Protein AF-A0A8C8AHW5-F1 (afdb_monomer_lite)

InterPro domains:
  IPR016035 Acyl transferase/acyl hydrolase/lysophospholipase [SSF52151] (9-146)

Foldseek 3Di:
DDDDDDDPPVPQDADEAEQDDDPPVSQLVVLVVLVVCVVVVNQLSHQEYADACLQLLDLQSSVVSVVSNVLLVVLQVDQDDPVVQLVVQLVVLVVDPPRDVLSNCCSHPVCSRNVDHSPDDPVSSQVSPVVSSHHRYDYFDADPVVVVVCVVPDDDDRPGDDDDHD

Radius of gyration: 18.79 Å; chains: 1; bounding box: 42×36×59 Å

Sequence (166 aa):
MCFLSSIPQNNVPNIVVLGSGGGLRALIALLGTLVELKKQNFLDAVPVIWCMSLLYGDGKWSENLMSLEKELCKNLSTVSWNIAKAEQTLVESSKDEHYSLTDFWASCFVYKILQQFDENELADHTDASETGINPYPIYAAVDKETLRKEGENSPGKMWVSSLTVC

Secondary structure (DSSP, 8-state):
--------GGGS---EEEPPP-HHHHHHHHHHHHHHHHHTT-GGG--EEE--GGGGGSTTHHHHHHHHHHHHHHHHHS----HHHHHHHHHHHTTSTT--HHHHHIIIIIHHHHSS-----HHHHHHHHHTSSSPEEE-----HHHHHHHTTS-S-----------

Organism: NCBI:txid257818

pLDDT: mean 76.72, std 17.44, range [28.83, 93.19]

Structure (mmCIF, N/CA/C/O backbone):
data_AF-A0A8C8AHW5-F1
#
_entry.id   AF-A0A8C8AHW5-F1
#
loop_
_atom_site.group_PDB
_atom_site.id
_atom_site.type_symbol
_atom_site.label_atom_id
_atom_site.label_alt_id
_atom_site.label_comp_id
_atom_site.label_asym_id
_atom_site.label_entity_id
_atom_site.label_seq_id
_atom_site.pdbx_PDB_ins_code
_atom_site.Cartn_x
_atom_site.Cartn_y
_atom_site.Cartn_z
_atom_site.occupancy
_atom_site.B_iso_or_equiv
_atom_site.auth_seq_id
_atom_site.auth_comp_id
_atom_site.auth_asym_id
_atom_site.auth_atom_id
_atom_site.pdbx_PDB_model_num
ATOM 1 N N . MET A 1 1 ? -16.263 -1.884 32.025 1.00 36.62 1 MET A N 1
ATOM 2 C CA . MET A 1 1 ? -16.449 -3.352 31.945 1.00 36.62 1 MET A CA 1
ATOM 3 C C . MET A 1 1 ? -17.928 -3.596 31.666 1.00 36.62 1 MET A C 1
ATOM 5 O O . MET A 1 1 ? -18.719 -2.906 32.297 1.00 36.62 1 MET A O 1
ATOM 9 N N . CYS A 1 2 ? -18.268 -4.519 30.754 1.00 32.53 2 CYS A N 1
ATOM 10 C CA . CYS A 1 2 ? -19.549 -4.681 30.015 1.00 32.53 2 CYS A CA 1
ATOM 11 C C . CYS A 1 2 ? -19.545 -3.844 28.718 1.00 32.53 2 CYS A C 1
ATOM 13 O O . CYS A 1 2 ? -19.335 -2.643 28.798 1.00 32.53 2 CYS A O 1
ATOM 15 N N . PHE A 1 3 ? -19.644 -4.390 27.501 1.00 29.34 3 PHE A N 1
ATOM 16 C CA . PHE A 1 3 ? -20.552 -5.430 27.007 1.00 29.34 3 PHE A CA 1
ATOM 17 C C . PHE A 1 3 ? -19.843 -6.458 26.106 1.00 29.34 3 PHE A C 1
ATOM 19 O O . PHE A 1 3 ? -19.620 -6.201 24.933 1.00 29.34 3 PHE A O 1
ATOM 26 N N . LEU A 1 4 ? -19.563 -7.653 26.618 1.00 36.00 4 LEU A N 1
ATOM 27 C CA . LEU A 1 4 ? -19.471 -8.862 25.791 1.00 36.00 4 LEU A CA 1
ATOM 28 C C . LEU A 1 4 ? -20.138 -9.988 26.579 1.00 36.00 4 LEU A C 1
ATOM 30 O O . LEU A 1 4 ? -19.494 -10.897 27.092 1.00 36.00 4 LEU A O 1
ATOM 34 N N . SER A 1 5 ? -21.453 -9.872 26.763 1.00 40.88 5 SER A N 1
ATOM 35 C CA . SER A 1 5 ? -22.260 -11.035 27.111 1.00 40.88 5 SER A CA 1
ATOM 36 C C . SER A 1 5 ? -22.363 -11.895 25.855 1.00 40.88 5 SER A C 1
ATOM 38 O O . SER A 1 5 ? -22.917 -11.444 24.856 1.00 40.88 5 SER A O 1
ATOM 40 N N . SER A 1 6 ? -21.770 -13.084 25.929 1.00 46.47 6 SER A N 1
ATOM 41 C CA . SER A 1 6 ? -21.773 -14.201 24.981 1.00 46.47 6 SER A CA 1
ATOM 42 C C . SER A 1 6 ? -22.663 -14.033 23.744 1.00 46.47 6 SER A C 1
ATOM 44 O O . SER A 1 6 ? -23.811 -14.476 23.735 1.00 46.47 6 SER A O 1
ATOM 46 N N . ILE A 1 7 ? -22.114 -13.452 22.674 1.00 49.94 7 ILE A N 1
ATOM 47 C CA . ILE A 1 7 ? -22.680 -13.649 21.338 1.00 49.94 7 ILE A CA 1
ATOM 48 C C . ILE A 1 7 ? -22.299 -15.078 20.918 1.00 49.94 7 ILE A C 1
ATOM 50 O O . ILE A 1 7 ? -21.113 -15.414 20.956 1.00 49.94 7 ILE A O 1
ATOM 54 N N . PRO A 1 8 ? -23.261 -15.955 20.567 1.00 49.62 8 PRO A N 1
ATOM 55 C CA . PRO A 1 8 ? -22.927 -17.239 19.964 1.00 49.62 8 PRO A CA 1
ATOM 56 C C . PRO A 1 8 ? -22.039 -16.962 18.748 1.00 49.62 8 PRO A C 1
ATOM 58 O O . PRO A 1 8 ? -22.393 -16.092 17.960 1.00 49.62 8 PRO A O 1
ATOM 61 N N . GLN A 1 9 ? -20.923 -17.679 18.556 1.00 55.53 9 GLN A N 1
ATOM 62 C CA . GLN A 1 9 ? -20.019 -17.463 17.404 1.00 55.53 9 GLN A CA 1
ATOM 63 C C . GLN A 1 9 ? -20.757 -17.413 16.048 1.00 55.53 9 GLN A C 1
ATOM 65 O O . GLN A 1 9 ? -20.279 -16.799 15.104 1.00 55.53 9 GLN A O 1
ATOM 70 N N . ASN A 1 10 ? -21.957 -17.996 15.980 1.00 55.72 10 ASN A N 1
ATOM 71 C CA . ASN A 1 10 ? -22.845 -18.009 14.825 1.00 55.72 10 ASN A CA 1
ATOM 72 C C . ASN A 1 10 ? -23.651 -16.708 14.568 1.00 55.72 10 ASN A C 1
ATOM 74 O O . ASN A 1 10 ? -24.393 -16.648 13.594 1.00 55.72 10 ASN A O 1
ATOM 78 N N . ASN A 1 11 ? -23.551 -15.692 15.434 1.00 59.88 11 ASN A N 1
ATOM 79 C CA . ASN A 1 11 ? -24.352 -14.457 15.385 1.00 59.88 11 ASN A CA 1
ATOM 80 C C . ASN A 1 11 ? -23.515 -13.170 15.263 1.00 59.88 11 ASN A C 1
ATOM 82 O O . ASN A 1 11 ? -24.069 -12.075 15.364 1.00 59.88 11 ASN A O 1
ATOM 86 N N . VAL A 1 12 ? -22.199 -13.272 15.057 1.00 67.00 12 VAL A N 1
ATOM 87 C CA . VAL A 1 12 ? -21.378 -12.095 14.743 1.00 67.00 12 VAL A CA 1
ATOM 88 C C . VAL A 1 12 ? -21.644 -11.713 13.281 1.00 67.00 12 VAL A C 1
ATOM 90 O O . VAL A 1 12 ? -21.454 -12.556 12.401 1.00 67.00 12 VAL A O 1
ATOM 93 N N . PRO A 1 13 ? -22.124 -10.490 12.989 1.00 72.19 13 PRO A N 1
ATOM 94 C CA . PRO A 1 13 ? -22.356 -10.074 11.614 1.00 72.19 13 PRO A CA 1
ATOM 95 C C . PRO A 1 13 ? -21.021 -10.021 10.870 1.00 72.19 13 PRO A C 1
ATOM 97 O O . PRO A 1 13 ? -20.078 -9.374 11.316 1.00 72.19 13 PRO A O 1
ATOM 100 N N . ASN A 1 14 ? -20.943 -10.703 9.729 1.00 77.38 14 ASN A N 1
ATOM 101 C CA . ASN A 1 14 ? -19.774 -10.635 8.864 1.00 77.38 14 ASN A CA 1
ATOM 102 C C . ASN A 1 14 ? -19.849 -9.343 8.038 1.00 77.38 14 ASN A C 1
ATOM 104 O O . ASN A 1 14 ? -20.622 -9.256 7.082 1.00 77.38 14 ASN A O 1
ATOM 108 N N . ILE A 1 15 ? -19.110 -8.319 8.465 1.00 84.94 15 ILE A N 1
ATOM 109 C CA . ILE A 1 15 ? -19.083 -7.005 7.821 1.00 84.94 15 ILE A CA 1
ATOM 110 C C . ILE A 1 15 ? -17.879 -6.946 6.882 1.00 84.94 15 ILE A C 1
ATOM 112 O O . ILE A 1 15 ? -16.743 -7.163 7.290 1.00 84.94 15 ILE A O 1
ATOM 116 N N . VAL A 1 16 ? -18.122 -6.614 5.618 1.00 86.75 16 VAL A N 1
ATOM 117 C CA . VAL A 1 16 ? -17.060 -6.450 4.620 1.00 86.75 16 VAL A CA 1
ATOM 118 C C . VAL A 1 16 ? -17.017 -4.996 4.185 1.00 86.75 16 VAL A C 1
ATOM 120 O O . VAL A 1 16 ? -18.043 -4.429 3.803 1.00 86.75 16 VAL A O 1
ATOM 123 N N . VAL A 1 17 ? -15.829 -4.395 4.221 1.00 88.12 17 VAL A N 1
ATOM 124 C CA . VAL A 1 17 ? -15.604 -3.051 3.679 1.00 88.12 17 VAL A CA 1
ATOM 125 C C . VAL A 1 17 ? -15.056 -3.175 2.263 1.00 88.12 17 VAL A C 1
ATOM 127 O O . VAL A 1 17 ? -14.019 -3.795 2.030 1.00 88.12 17 VAL A O 1
ATOM 130 N N . LEU A 1 18 ? -15.770 -2.58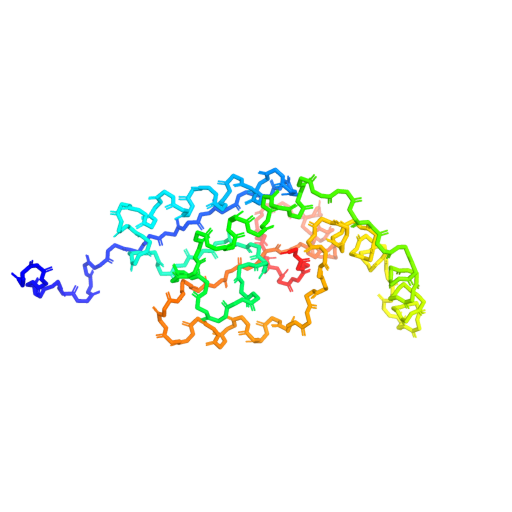1 1.307 1.00 88.38 18 LEU A N 1
ATOM 131 C CA . LEU A 1 18 ? -15.426 -2.621 -0.109 1.00 88.38 18 LEU A CA 1
ATOM 132 C C . LEU A 1 18 ? -14.869 -1.272 -0.569 1.00 88.38 18 LEU A C 1
ATOM 134 O O . LEU A 1 18 ? -15.613 -0.296 -0.681 1.00 88.38 18 LEU A O 1
ATOM 138 N N . GLY A 1 19 ? -13.573 -1.228 -0.877 1.00 83.38 19 GLY A N 1
ATOM 139 C CA . GLY A 1 19 ? -12.960 -0.118 -1.597 1.00 83.38 19 GLY A CA 1
ATOM 140 C C . GLY A 1 19 ? -13.208 -0.233 -3.101 1.00 83.38 19 GLY A C 1
ATOM 141 O O . GLY A 1 19 ? -12.944 -1.267 -3.710 1.00 83.38 19 GLY A O 1
ATOM 142 N N . SER A 1 20 ? -13.705 0.831 -3.730 1.00 83.94 20 SER A N 1
ATOM 143 C CA . SER A 1 20 ? -13.772 0.902 -5.194 1.00 83.94 20 SER A CA 1
ATOM 144 C C . SER A 1 20 ? -12.395 1.183 -5.798 1.00 83.94 20 SER A C 1
ATOM 146 O O . SER A 1 20 ? -11.618 1.935 -5.215 1.00 83.94 20 SER A O 1
ATOM 148 N N . GLY A 1 21 ? -12.137 0.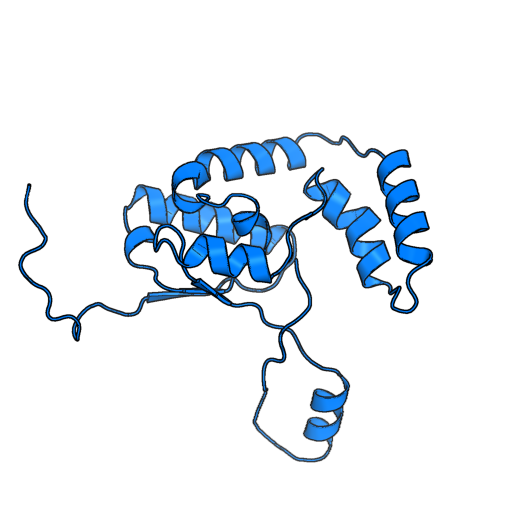717 -7.021 1.00 80.88 21 GLY A N 1
ATOM 149 C CA . GLY A 1 21 ? -11.000 1.199 -7.810 1.00 80.88 21 GLY A CA 1
ATOM 150 C C . GLY A 1 21 ? -11.134 2.688 -8.169 1.00 80.88 21 GLY A C 1
ATOM 151 O O . GLY A 1 21 ? -12.235 3.205 -8.361 1.00 80.88 21 GLY A O 1
ATOM 152 N N . GLY A 1 22 ? -10.011 3.401 -8.267 1.00 81.00 22 GLY A N 1
ATOM 153 C CA . GLY A 1 22 ? -10.021 4.827 -8.630 1.00 81.00 22 GLY A CA 1
ATOM 154 C C . GLY A 1 22 ? -8.722 5.583 -8.361 1.00 81.00 22 GLY A C 1
ATOM 155 O O . GLY A 1 22 ? -8.758 6.803 -8.178 1.00 81.00 22 GLY A O 1
ATOM 156 N N . GLY A 1 23 ? -7.593 4.868 -8.297 1.00 84.00 23 GLY A N 1
ATOM 157 C CA . GLY A 1 23 ? -6.278 5.426 -7.991 1.00 84.00 23 GLY A CA 1
ATOM 158 C C . GLY A 1 23 ? -6.246 6.176 -6.657 1.00 84.00 23 GLY A C 1
ATOM 159 O O . GLY A 1 23 ? -6.953 5.834 -5.708 1.00 84.00 23 GLY A O 1
ATOM 160 N N . LEU A 1 24 ? -5.460 7.254 -6.609 1.00 83.69 24 LEU A N 1
ATOM 161 C CA . LEU A 1 24 ? -5.245 8.054 -5.402 1.00 83.69 24 LEU A CA 1
ATOM 162 C C . LEU A 1 24 ? -6.544 8.603 -4.780 1.00 83.69 24 LEU A C 1
ATOM 164 O O . LEU A 1 24 ? -6.660 8.686 -3.561 1.00 83.69 24 LEU A O 1
ATOM 168 N N . ARG A 1 25 ? -7.550 8.953 -5.591 1.00 87.62 25 ARG A N 1
ATOM 169 C CA . ARG A 1 25 ? -8.828 9.468 -5.072 1.00 87.62 25 ARG A CA 1
ATOM 170 C C . ARG A 1 25 ? -9.561 8.416 -4.243 1.00 87.62 25 ARG A C 1
ATOM 172 O O . ARG A 1 25 ? -10.076 8.738 -3.176 1.00 87.62 25 ARG A O 1
ATOM 179 N N . ALA A 1 26 ? -9.615 7.184 -4.744 1.00 88.69 26 ALA A N 1
ATOM 180 C CA . ALA A 1 26 ? -10.229 6.080 -4.019 1.00 88.69 26 ALA A CA 1
ATOM 181 C C . ALA A 1 26 ? -9.432 5.733 -2.758 1.00 88.69 26 ALA A C 1
ATOM 183 O O . ALA A 1 26 ? -10.037 5.525 -1.712 1.00 88.69 26 ALA A O 1
ATOM 184 N N . LEU A 1 27 ? -8.097 5.764 -2.836 1.00 86.06 27 LEU A N 1
ATOM 185 C CA . LEU A 1 27 ? -7.218 5.547 -1.687 1.00 86.06 27 LEU A CA 1
ATOM 186 C C . LEU A 1 27 ? -7.502 6.539 -0.549 1.00 86.06 27 LEU A C 1
ATOM 188 O O . LEU A 1 27 ? -7.747 6.122 0.579 1.00 86.06 27 LEU A O 1
ATOM 192 N N . ILE A 1 28 ? -7.519 7.844 -0.842 1.00 87.50 28 ILE A N 1
ATOM 193 C CA . ILE A 1 28 ? -7.781 8.886 0.166 1.00 87.50 28 ILE A CA 1
ATOM 194 C C . ILE A 1 28 ? -9.194 8.739 0.746 1.00 87.50 28 ILE A C 1
ATOM 196 O O . ILE A 1 28 ? -9.376 8.843 1.957 1.00 87.50 28 ILE A O 1
ATOM 200 N N . ALA A 1 29 ? -10.196 8.476 -0.099 1.00 90.31 29 ALA A N 1
ATOM 201 C CA . ALA A 1 29 ? -11.576 8.298 0.350 1.00 90.31 29 ALA A CA 1
ATOM 202 C C . ALA A 1 29 ? -11.739 7.065 1.255 1.00 90.31 29 ALA A C 1
ATOM 204 O O . ALA A 1 29 ? -12.419 7.141 2.282 1.00 90.31 29 ALA A O 1
ATOM 205 N N . LEU A 1 30 ? -11.098 5.946 0.905 1.00 90.12 30 LEU A N 1
ATOM 206 C CA . LEU A 1 30 ? -11.099 4.731 1.714 1.00 90.12 30 LEU A CA 1
ATOM 207 C C . LEU A 1 30 ? -10.399 4.972 3.052 1.00 90.12 30 LEU A C 1
ATOM 209 O O . LEU A 1 30 ? -10.969 4.655 4.091 1.00 90.12 30 LEU A O 1
ATOM 213 N N . LEU A 1 31 ? -9.220 5.597 3.043 1.00 90.25 31 LEU A N 1
ATOM 214 C CA . LEU A 1 31 ? -8.477 5.906 4.263 1.00 90.25 31 LEU A CA 1
ATOM 215 C C . LEU A 1 31 ? -9.285 6.806 5.205 1.00 90.25 31 LEU A C 1
ATOM 217 O O . LEU A 1 31 ? -9.427 6.481 6.380 1.00 90.25 31 LEU A O 1
ATOM 221 N N . GLY A 1 32 ? -9.897 7.874 4.685 1.00 91.50 32 GLY A N 1
ATOM 222 C CA . GLY A 1 32 ? -10.781 8.740 5.473 1.00 91.50 32 GLY A CA 1
ATOM 223 C C . GLY A 1 32 ? -11.999 7.996 6.033 1.00 91.50 32 GLY A C 1
ATOM 224 O O . GLY A 1 32 ? -12.388 8.212 7.181 1.00 91.50 32 GLY A O 1
ATOM 225 N N . THR A 1 33 ? -12.562 7.060 5.262 1.00 92.19 33 THR A N 1
ATOM 226 C CA . THR A 1 33 ? -13.666 6.202 5.723 1.00 92.19 33 THR A CA 1
ATOM 227 C C . THR A 1 33 ? -13.220 5.290 6.865 1.00 92.19 33 THR A C 1
ATOM 229 O O . THR A 1 33 ? -13.911 5.197 7.876 1.00 92.19 33 THR A O 1
ATOM 232 N N . LEU A 1 34 ? -12.052 4.653 6.749 1.00 92.56 34 LEU A N 1
ATOM 233 C CA . LEU A 1 34 ? -11.504 3.794 7.801 1.00 92.56 34 LEU A CA 1
ATOM 234 C C . LEU A 1 34 ? -11.189 4.594 9.068 1.00 92.56 34 LEU A C 1
ATOM 236 O O . LEU A 1 34 ? -11.449 4.114 10.171 1.00 92.56 34 LEU A O 1
ATOM 240 N N . VAL A 1 35 ? -10.660 5.814 8.929 1.00 92.62 35 VAL A N 1
ATOM 241 C CA . VAL A 1 35 ? -10.387 6.710 10.064 1.00 92.62 35 VAL A CA 1
ATOM 242 C C . VAL A 1 35 ? -11.673 7.004 10.827 1.00 92.62 35 VAL A C 1
ATOM 244 O O . VAL A 1 35 ? -11.680 6.939 12.058 1.00 92.62 35 VAL A O 1
ATOM 247 N N . GLU A 1 36 ? -12.767 7.286 10.123 1.00 93.19 36 GLU A N 1
ATOM 248 C CA . GLU A 1 36 ? -14.059 7.516 10.768 1.00 93.19 36 GLU A CA 1
ATOM 249 C C . GLU A 1 36 ? -14.620 6.237 11.402 1.00 93.19 36 GLU A C 1
ATOM 251 O O . GLU A 1 36 ? -15.032 6.261 12.561 1.00 93.19 36 GLU A O 1
ATOM 256 N N . LEU A 1 37 ? -14.546 5.091 10.717 1.00 92.12 37 LEU A N 1
ATOM 257 C CA . LEU A 1 37 ? -14.955 3.798 11.282 1.00 92.12 37 LEU A CA 1
ATOM 258 C C . LEU A 1 37 ? -14.194 3.463 12.568 1.00 92.12 37 LEU A C 1
ATOM 260 O O . LEU A 1 37 ? -14.789 2.972 13.529 1.00 92.12 37 LEU A O 1
ATOM 264 N N . LYS A 1 38 ? -12.896 3.770 12.616 1.00 91.12 38 LYS A N 1
ATOM 265 C CA . LYS A 1 38 ? -12.077 3.601 13.815 1.00 91.12 38 LYS A CA 1
ATOM 266 C C . LYS A 1 38 ? -12.512 4.532 14.943 1.00 91.12 38 LYS A C 1
ATOM 268 O O . LYS A 1 38 ? -12.650 4.076 16.073 1.00 91.12 38 LYS A O 1
ATOM 273 N N . LYS A 1 39 ? -12.760 5.817 14.664 1.00 90.75 39 LYS A N 1
ATOM 274 C CA . LYS A 1 39 ? -13.237 6.783 15.678 1.00 90.75 39 LYS A CA 1
ATOM 275 C C . LYS A 1 39 ? -14.553 6.347 16.320 1.00 90.75 39 LYS A C 1
ATOM 277 O O . LYS A 1 39 ? -14.765 6.589 17.505 1.00 90.75 39 LYS A O 1
ATOM 282 N N . GLN A 1 40 ? -15.408 5.686 15.548 1.00 91.12 40 GLN A N 1
ATOM 283 C CA . GLN A 1 40 ? -16.687 5.150 16.008 1.00 91.12 40 GLN A CA 1
ATOM 284 C C . GLN A 1 40 ? -16.580 3.737 16.624 1.00 91.12 40 GLN A C 1
ATOM 286 O O . GLN A 1 40 ? -17.593 3.187 17.043 1.00 91.12 40 GLN A O 1
ATOM 291 N N . ASN A 1 41 ? -15.375 3.155 16.717 1.00 87.25 41 ASN A N 1
ATOM 292 C CA . ASN A 1 41 ? -15.111 1.783 17.187 1.00 87.25 41 ASN A CA 1
ATOM 293 C C . ASN A 1 41 ? -15.839 0.687 16.379 1.00 87.25 41 ASN A C 1
ATOM 295 O O . ASN A 1 41 ? -16.179 -0.366 16.912 1.00 87.25 41 ASN A O 1
ATOM 299 N N . PHE A 1 42 ? -16.090 0.927 15.088 1.00 88.69 42 PHE A N 1
ATOM 300 C CA . PHE A 1 42 ? -16.673 -0.069 14.181 1.00 88.69 42 PHE A CA 1
ATOM 301 C C . PHE A 1 42 ? -15.626 -0.875 13.415 1.00 88.69 42 PHE A C 1
ATOM 303 O O . PHE A 1 42 ? -15.959 -1.930 12.881 1.00 88.69 42 PHE A O 1
ATOM 310 N N . LEU A 1 43 ? -14.378 -0.400 13.349 1.00 87.44 43 LEU A N 1
ATOM 311 C CA . LEU A 1 43 ? -13.326 -1.073 12.585 1.00 87.44 43 LEU A CA 1
ATOM 312 C C . LEU A 1 43 ? -13.028 -2.484 13.125 1.00 87.44 43 LEU A C 1
ATOM 314 O O . LEU A 1 43 ? -12.824 -3.395 12.330 1.00 87.44 43 LEU A O 1
ATOM 318 N N . ASP A 1 44 ? -13.128 -2.688 14.441 1.00 86.00 44 ASP A N 1
ATOM 319 C CA . ASP A 1 44 ? -12.931 -3.994 15.093 1.00 86.00 44 ASP A CA 1
ATOM 320 C C . ASP A 1 44 ? -13.994 -5.038 14.693 1.00 86.00 44 ASP A C 1
ATOM 322 O O . ASP A 1 44 ? -13.808 -6.237 14.886 1.00 86.00 44 ASP A O 1
ATOM 326 N N . ALA A 1 45 ? -15.127 -4.595 14.135 1.00 87.00 45 ALA A N 1
ATOM 327 C CA . ALA A 1 45 ? -16.199 -5.467 13.658 1.00 87.00 45 ALA A CA 1
ATOM 328 C C . ALA A 1 45 ? -16.051 -5.853 12.174 1.00 87.00 45 ALA A C 1
ATOM 330 O O . ALA A 1 45 ? -16.907 -6.565 11.648 1.00 87.00 45 ALA A O 1
ATOM 331 N N . VAL A 1 46 ? -15.004 -5.379 11.490 1.00 86.44 46 VAL A N 1
ATOM 332 C CA . VAL A 1 46 ? -14.751 -5.632 10.065 1.00 86.44 46 VAL A CA 1
ATOM 333 C C . VAL A 1 46 ? -13.712 -6.749 9.917 1.00 86.44 46 VAL A C 1
ATOM 335 O O . VAL A 1 46 ? -12.517 -6.480 9.981 1.00 86.44 46 VAL A O 1
ATOM 338 N N . PRO A 1 47 ? -14.118 -8.008 9.685 1.00 82.75 47 PRO A N 1
ATOM 339 C CA . PRO A 1 47 ? -13.174 -9.104 9.468 1.00 82.75 47 PRO A CA 1
ATOM 340 C C . PRO A 1 47 ? -12.441 -9.047 8.123 1.00 82.75 47 PRO A C 1
ATOM 342 O O . PRO A 1 47 ? -11.366 -9.629 8.003 1.00 82.75 47 PRO A O 1
ATOM 345 N N . VAL A 1 48 ? -13.006 -8.400 7.096 1.00 84.56 48 VAL A N 1
ATOM 346 C CA . VAL A 1 48 ? -12.470 -8.441 5.724 1.00 84.56 48 VAL A CA 1
ATOM 347 C C . VAL A 1 48 ? -12.560 -7.076 5.053 1.00 84.56 48 VAL A C 1
ATOM 349 O O . VAL A 1 48 ? -13.583 -6.388 5.142 1.00 84.56 48 VAL A O 1
ATOM 352 N N . ILE A 1 49 ? -11.513 -6.719 4.310 1.00 83.81 49 ILE A N 1
ATOM 353 C CA . ILE A 1 49 ? -11.472 -5.500 3.507 1.00 83.81 49 ILE A CA 1
ATOM 354 C C . ILE A 1 49 ? -10.970 -5.776 2.085 1.00 83.81 49 ILE A C 1
ATOM 356 O O . ILE A 1 49 ? -9.972 -6.460 1.873 1.00 83.81 49 ILE A O 1
ATOM 360 N N . TRP A 1 50 ? -11.654 -5.213 1.089 1.00 80.25 50 TRP A N 1
ATOM 361 C CA . TRP A 1 50 ? -11.112 -5.086 -0.267 1.00 80.25 50 TRP A CA 1
ATOM 362 C C . TRP A 1 50 ? -10.317 -3.790 -0.326 1.00 80.25 50 TRP A C 1
ATOM 364 O O . TRP A 1 50 ? -10.908 -2.706 -0.399 1.00 80.25 50 TRP A O 1
ATOM 374 N N . CYS A 1 51 ? -8.996 -3.897 -0.205 1.00 68.25 51 CYS A N 1
ATOM 375 C CA . CYS A 1 51 ? -8.135 -2.751 0.063 1.00 68.25 51 CYS A CA 1
ATOM 376 C C . CYS A 1 51 ? -6.875 -2.716 -0.802 1.00 68.25 51 CYS A C 1
ATOM 378 O O . CYS A 1 51 ? -6.482 -3.697 -1.419 1.00 68.25 51 CYS A O 1
ATOM 380 N N . MET A 1 52 ? -6.259 -1.538 -0.795 1.00 70.50 52 MET A N 1
ATOM 381 C CA . MET A 1 52 ? -4.942 -1.204 -1.328 1.00 70.50 52 MET A CA 1
ATOM 382 C C . MET A 1 52 ? -3.849 -1.739 -0.391 1.00 70.50 52 MET A C 1
ATOM 384 O O . MET A 1 52 ? -4.029 -1.708 0.834 1.00 70.50 52 MET A O 1
ATOM 388 N N . SER A 1 53 ? -2.727 -2.204 -0.943 1.00 77.75 53 SER A N 1
ATOM 389 C CA . SER A 1 53 ? -1.593 -2.744 -0.181 1.00 77.75 53 SER A CA 1
ATOM 390 C C . SER A 1 53 ? -0.989 -1.740 0.776 1.00 77.75 53 SER A C 1
ATOM 392 O O . SER A 1 53 ? -0.533 -2.143 1.837 1.00 77.75 53 SER A O 1
ATOM 394 N N . LEU A 1 54 ? -1.090 -0.442 0.469 1.00 80.88 54 LEU A N 1
ATOM 395 C CA . LEU A 1 54 ? -0.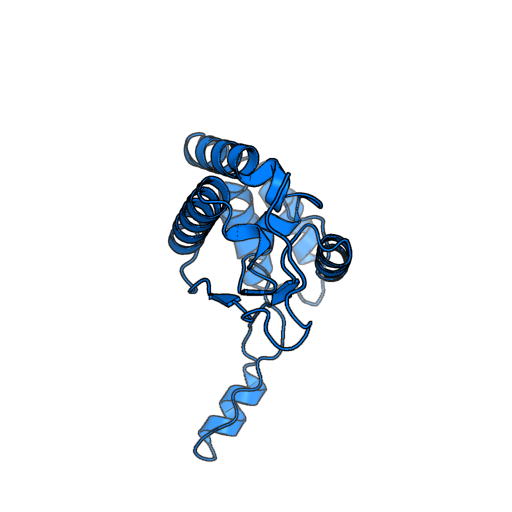525 0.637 1.279 1.00 80.88 54 LEU A CA 1
ATOM 396 C C . LEU A 1 54 ? -0.768 0.493 2.789 1.00 80.88 54 LEU A C 1
ATOM 398 O O . LEU A 1 54 ? 0.110 0.825 3.579 1.00 80.88 54 LEU A O 1
ATOM 402 N N . LEU A 1 55 ? -1.957 0.040 3.205 1.00 84.94 55 LEU A N 1
ATOM 403 C CA . LEU A 1 55 ? -2.250 -0.123 4.631 1.00 84.94 55 LEU A CA 1
ATOM 404 C C . LEU A 1 55 ? -1.351 -1.181 5.279 1.00 84.94 55 LEU A C 1
ATOM 406 O O . LEU A 1 55 ? -0.877 -0.984 6.389 1.00 84.94 55 LEU A O 1
ATOM 410 N N . TYR A 1 56 ? -1.084 -2.275 4.576 1.00 83.38 56 TYR A N 1
ATOM 411 C CA . TYR A 1 56 ? -0.349 -3.428 5.090 1.00 83.38 56 TYR A CA 1
ATOM 412 C C . TYR A 1 56 ? 1.173 -3.239 5.053 1.00 83.38 56 TYR A C 1
ATOM 414 O O . TYR A 1 56 ? 1.903 -4.129 5.476 1.00 83.38 56 TYR A O 1
ATOM 422 N N . GLY A 1 57 ? 1.645 -2.047 4.665 1.00 78.31 57 GLY A N 1
ATOM 423 C CA . GLY A 1 57 ? 3.001 -1.582 4.958 1.00 78.31 57 GLY A CA 1
ATOM 424 C C . GLY A 1 57 ? 3.311 -1.539 6.462 1.00 78.31 57 GLY A C 1
ATOM 425 O O . GLY A 1 57 ? 4.453 -1.739 6.870 1.00 78.31 57 GLY A O 1
ATOM 426 N N . ASP A 1 58 ? 2.291 -1.311 7.299 1.00 82.62 58 ASP A N 1
ATOM 427 C CA . ASP A 1 58 ? 2.381 -1.370 8.760 1.00 82.62 58 ASP A CA 1
ATOM 428 C C . ASP A 1 58 ? 1.608 -2.590 9.282 1.00 82.62 58 ASP A C 1
ATOM 430 O O . ASP A 1 58 ? 0.384 -2.683 9.155 1.00 82.62 58 ASP A O 1
ATOM 434 N N . GLY A 1 59 ? 2.317 -3.510 9.944 1.00 83.31 59 GLY A N 1
ATOM 435 C CA . GLY A 1 59 ? 1.732 -4.712 10.544 1.00 83.31 59 GLY A CA 1
ATOM 436 C C . GLY A 1 59 ? 0.664 -4.437 11.611 1.00 83.31 59 GLY A C 1
ATOM 437 O O . GLY A 1 59 ? -0.045 -5.355 12.017 1.00 83.31 59 GLY A O 1
ATOM 438 N N . LYS A 1 60 ? 0.506 -3.193 12.072 1.00 87.81 60 LYS A N 1
ATOM 439 C CA . LYS A 1 60 ? -0.549 -2.752 13.000 1.00 87.81 60 LYS A CA 1
ATOM 440 C C . LYS A 1 60 ? -1.256 -1.491 12.508 1.00 87.81 60 LYS A C 1
ATOM 442 O O . LYS A 1 60 ? -1.637 -0.624 13.300 1.00 87.81 60 LYS A O 1
ATOM 447 N N . TRP A 1 61 ? -1.449 -1.365 11.198 1.00 89.19 61 TRP A N 1
ATOM 448 C CA . TRP A 1 61 ? -2.049 -0.173 10.602 1.00 89.19 61 TRP A CA 1
ATOM 449 C C . TRP A 1 61 ? -3.416 0.185 11.191 1.00 89.19 61 TRP A C 1
ATOM 451 O O . TRP A 1 61 ? -3.727 1.372 11.320 1.00 89.19 61 TRP A O 1
ATOM 461 N N . SER A 1 62 ? -4.233 -0.797 11.594 1.00 89.00 62 SER A N 1
ATOM 462 C CA . SER A 1 62 ? -5.544 -0.527 12.192 1.00 89.00 62 SER A CA 1
ATOM 463 C C . SER A 1 62 ? -5.404 0.270 13.495 1.00 89.00 62 SER A C 1
ATOM 465 O O . SER A 1 62 ? -6.191 1.186 13.739 1.00 89.00 62 SER A O 1
ATOM 467 N N . GLU A 1 63 ? -4.335 0.054 14.271 1.00 90.12 63 GLU A N 1
ATOM 468 C CA . GLU A 1 63 ? -3.962 0.804 15.480 1.00 90.12 63 GLU A CA 1
ATOM 469 C C . GLU A 1 63 ? -3.293 2.152 15.158 1.00 90.12 63 GLU A C 1
ATOM 471 O O . GLU A 1 63 ? -3.522 3.139 15.867 1.00 90.12 63 GLU A O 1
ATOM 476 N N . ASN A 1 64 ? -2.582 2.250 14.035 1.00 89.69 64 ASN A N 1
ATOM 477 C CA . ASN A 1 64 ? -1.819 3.440 13.631 1.00 89.69 64 ASN A CA 1
ATOM 478 C C . ASN A 1 64 ? -2.493 4.303 12.550 1.00 89.69 64 ASN A C 1
ATOM 480 O O . ASN A 1 64 ? -1.902 5.255 12.044 1.00 89.69 64 ASN A O 1
ATOM 484 N N . LEU A 1 65 ? -3.761 4.038 12.241 1.00 90.81 65 LEU A N 1
ATOM 485 C CA . LEU A 1 65 ? -4.480 4.612 11.101 1.00 90.81 65 LEU A CA 1
ATOM 486 C C . LEU A 1 65 ? -4.434 6.150 10.976 1.00 90.81 65 LEU A C 1
ATOM 488 O O . LEU A 1 65 ? -4.289 6.675 9.877 1.00 90.81 65 LEU A O 1
ATOM 492 N N . MET A 1 66 ? -4.511 6.888 12.091 1.00 90.06 66 MET A N 1
ATOM 493 C CA . MET A 1 66 ? -4.403 8.359 12.067 1.00 90.06 66 MET A CA 1
ATOM 494 C C . MET A 1 66 ? -2.985 8.844 11.731 1.00 90.06 66 MET A C 1
ATOM 496 O O . MET A 1 66 ? -2.816 9.916 11.151 1.00 90.06 66 MET A O 1
ATOM 500 N N . SER A 1 67 ? -1.959 8.073 12.098 1.00 90.75 67 SER A N 1
ATOM 501 C CA . SER A 1 67 ? -0.578 8.357 11.702 1.00 90.75 67 SER A CA 1
ATOM 502 C C . SER A 1 67 ? -0.411 8.160 10.200 1.00 90.75 67 SER A C 1
ATOM 504 O O . SER A 1 67 ? 0.136 9.035 9.532 1.00 90.75 67 SER A O 1
ATOM 506 N N . LEU A 1 68 ? -0.964 7.066 9.668 1.00 88.12 68 LEU A N 1
ATOM 507 C CA . LEU A 1 68 ? -0.918 6.753 8.242 1.00 88.12 68 LEU A CA 1
ATOM 508 C C . LEU A 1 68 ? -1.649 7.806 7.394 1.00 88.12 68 LEU A C 1
ATOM 510 O O . LEU A 1 68 ? -1.117 8.272 6.389 1.00 88.12 68 LEU A O 1
ATOM 514 N N . GLU A 1 69 ? -2.828 8.260 7.833 1.00 89.75 69 GLU A N 1
ATOM 515 C CA . GLU A 1 69 ? -3.547 9.382 7.208 1.00 89.75 69 GLU A CA 1
ATOM 516 C C . GLU A 1 69 ? -2.695 10.654 7.176 1.00 89.75 69 GLU A C 1
ATOM 518 O O . GLU A 1 69 ? -2.573 11.306 6.134 1.00 89.75 69 GLU A O 1
ATOM 523 N N . LYS A 1 70 ? -2.074 11.001 8.305 1.00 90.19 70 LYS A N 1
ATOM 524 C CA . LYS A 1 70 ? -1.233 12.194 8.419 1.00 90.19 70 LYS A CA 1
ATOM 525 C C . LYS A 1 70 ? 0.008 12.110 7.534 1.00 90.19 70 LYS A C 1
ATOM 527 O O . LYS A 1 70 ? 0.381 13.117 6.927 1.00 90.19 70 LYS A O 1
ATOM 532 N N . GLU A 1 71 ? 0.644 10.945 7.459 1.00 87.94 71 GLU A N 1
ATOM 533 C CA . GLU A 1 71 ? 1.786 10.703 6.580 1.00 87.94 71 GLU A CA 1
ATOM 534 C C . GLU A 1 71 ? 1.388 10.833 5.111 1.00 87.94 71 GLU A C 1
ATOM 536 O O . GLU A 1 71 ? 2.017 11.601 4.383 1.00 87.94 71 GLU A O 1
ATOM 541 N N . LEU A 1 72 ? 0.294 10.193 4.692 1.00 86.50 72 LEU A N 1
ATOM 542 C CA . LEU A 1 72 ? -0.194 10.305 3.320 1.00 86.50 72 LEU A CA 1
ATOM 543 C C . LEU A 1 72 ? -0.530 11.762 2.972 1.00 86.50 72 LEU A C 1
ATOM 545 O O . LEU A 1 72 ? -0.102 12.266 1.936 1.00 86.50 72 LEU A O 1
ATOM 549 N N . CYS A 1 73 ? -1.218 12.488 3.858 1.00 88.25 73 CYS A N 1
ATOM 550 C CA . CYS A 1 73 ? -1.515 13.910 3.657 1.00 88.25 73 CYS A CA 1
ATOM 551 C C . CYS A 1 73 ? -0.242 14.755 3.528 1.00 88.25 73 CYS A C 1
ATOM 553 O O . CYS A 1 73 ? -0.175 15.659 2.689 1.00 88.25 73 CYS A O 1
ATOM 555 N N . LYS A 1 74 ? 0.785 14.464 4.334 1.00 88.19 74 LYS A N 1
ATOM 556 C CA . LYS A 1 74 ? 2.089 15.130 4.256 1.00 88.19 74 LYS A CA 1
ATOM 557 C C . LYS A 1 74 ? 2.784 14.830 2.928 1.00 88.19 74 LYS A C 1
ATOM 559 O O . LYS A 1 74 ? 3.278 15.767 2.298 1.00 88.19 74 LYS A O 1
ATOM 564 N N . ASN A 1 75 ? 2.795 13.573 2.491 1.00 85.00 75 ASN A N 1
ATOM 565 C CA . ASN A 1 75 ? 3.432 13.146 1.244 1.00 85.00 75 ASN A CA 1
ATOM 566 C C . ASN A 1 75 ? 2.746 13.771 0.026 1.00 85.00 75 ASN A C 1
ATOM 568 O O . ASN A 1 75 ? 3.425 14.207 -0.897 1.00 85.00 75 ASN A O 1
ATOM 572 N N . LEU A 1 76 ? 1.419 13.920 0.066 1.00 84.69 76 LEU A N 1
ATOM 573 C CA . LEU A 1 76 ? 0.646 14.609 -0.971 1.00 84.69 76 LEU A CA 1
ATOM 574 C C . LEU A 1 76 ? 0.834 16.130 -0.967 1.00 84.69 76 LEU A C 1
ATOM 576 O O . LEU A 1 76 ? 0.793 16.758 -2.023 1.00 84.69 76 LEU A O 1
ATOM 580 N N . SER A 1 77 ? 1.037 16.727 0.208 1.00 84.94 77 SER A N 1
ATOM 581 C CA . SER A 1 77 ? 1.269 18.172 0.346 1.00 84.94 77 SER A CA 1
ATOM 582 C C . SER A 1 77 ? 2.700 18.574 -0.018 1.00 84.94 77 SER A C 1
ATOM 584 O O . SER A 1 77 ? 2.959 19.730 -0.350 1.00 84.94 77 SER A O 1
ATOM 586 N N . THR A 1 78 ? 3.641 17.631 0.056 1.00 79.44 78 THR A N 1
ATOM 587 C CA . THR A 1 78 ? 5.061 17.869 -0.202 1.00 79.44 78 THR A CA 1
ATOM 588 C C . THR A 1 78 ? 5.408 17.397 -1.606 1.00 79.44 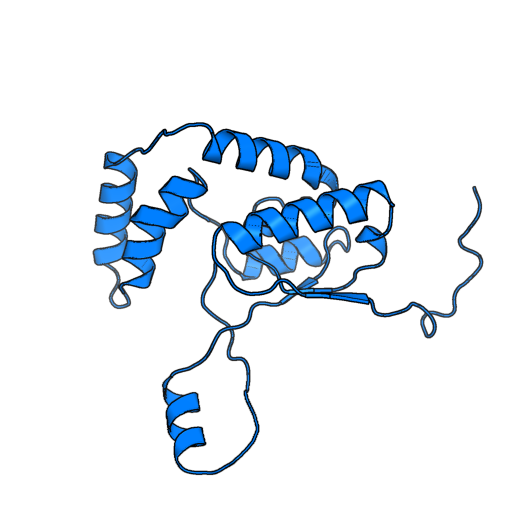78 THR A C 1
ATOM 590 O O . THR A 1 78 ? 5.429 16.203 -1.882 1.00 79.44 78 THR A O 1
ATOM 593 N N . VAL A 1 79 ? 5.737 18.322 -2.509 1.00 64.81 79 VAL A N 1
ATOM 594 C CA . VAL A 1 79 ? 6.203 17.978 -3.863 1.00 64.81 79 VAL A CA 1
ATOM 595 C C . VAL A 1 79 ? 7.693 17.620 -3.815 1.00 64.81 79 VAL A C 1
ATOM 597 O O . VAL A 1 79 ? 8.542 18.354 -4.313 1.00 64.81 79 VAL A O 1
ATOM 600 N N . SER A 1 80 ? 8.031 16.504 -3.173 1.00 72.56 80 SER A N 1
ATOM 601 C CA . SER A 1 80 ? 9.375 15.921 -3.205 1.00 72.56 80 SER A CA 1
ATOM 602 C C . SER A 1 80 ? 9.372 14.713 -4.129 1.00 72.56 80 SER A C 1
ATOM 604 O O . SER A 1 80 ? 8.829 13.664 -3.802 1.00 72.56 80 SER A O 1
ATOM 606 N N . TRP A 1 81 ? 9.985 14.860 -5.304 1.00 78.69 81 TRP A N 1
ATOM 607 C CA . TRP A 1 81 ? 10.197 13.752 -6.229 1.00 78.69 81 TRP A CA 1
ATOM 608 C C . TRP A 1 81 ? 11.693 13.518 -6.405 1.00 78.69 81 TRP A C 1
ATOM 610 O O . TRP A 1 81 ? 12.395 14.327 -7.012 1.00 78.69 81 TRP A O 1
ATOM 620 N N . ASN A 1 82 ? 12.185 12.408 -5.858 1.00 85.19 82 ASN A N 1
ATOM 621 C CA . ASN A 1 82 ? 13.558 11.980 -6.079 1.00 85.19 82 ASN A CA 1
ATOM 622 C C . ASN A 1 82 ? 13.652 11.238 -7.418 1.00 85.19 82 ASN A C 1
ATOM 624 O O . ASN A 1 82 ? 13.492 10.019 -7.483 1.00 85.19 82 ASN A O 1
ATOM 628 N N . ILE A 1 83 ? 13.886 12.000 -8.486 1.00 85.50 83 ILE A N 1
ATOM 629 C CA . ILE A 1 83 ? 13.990 11.471 -9.851 1.00 85.50 83 ILE A CA 1
ATOM 630 C C . ILE A 1 83 ? 15.133 10.456 -9.950 1.00 85.50 83 ILE A C 1
ATOM 632 O O . ILE A 1 83 ? 14.940 9.404 -10.541 1.00 85.50 83 ILE A O 1
ATOM 636 N N . ALA A 1 84 ? 16.271 10.706 -9.296 1.00 89.00 84 ALA A N 1
ATOM 637 C CA . ALA A 1 84 ? 17.409 9.787 -9.325 1.00 89.00 84 ALA A CA 1
ATOM 638 C C . ALA A 1 84 ? 17.063 8.408 -8.733 1.00 89.00 84 ALA A C 1
ATOM 640 O O . ALA A 1 84 ? 17.437 7.383 -9.298 1.00 89.00 84 ALA A O 1
ATOM 641 N N . LYS A 1 85 ? 16.298 8.362 -7.629 1.00 87.00 85 LYS A N 1
ATOM 642 C CA . LYS A 1 85 ? 15.828 7.090 -7.049 1.00 87.00 85 LYS A CA 1
ATOM 643 C C . LYS A 1 85 ? 14.813 6.392 -7.962 1.00 87.00 85 LYS A C 1
ATOM 645 O O . LYS A 1 85 ? 14.864 5.171 -8.110 1.00 87.00 85 LYS A O 1
ATOM 650 N N . ALA A 1 86 ? 13.915 7.155 -8.588 1.00 87.25 86 ALA A N 1
ATOM 651 C CA . ALA A 1 86 ? 12.955 6.618 -9.550 1.00 87.25 86 ALA A CA 1
ATOM 652 C C . ALA A 1 86 ? 13.659 6.024 -10.783 1.00 87.25 86 ALA A C 1
ATOM 654 O O . ALA A 1 86 ? 13.346 4.909 -11.185 1.00 87.25 86 ALA A O 1
ATOM 655 N N . GLU A 1 87 ? 14.650 6.725 -11.338 1.00 89.69 87 GLU A N 1
ATOM 656 C CA . GLU A 1 87 ? 15.473 6.249 -12.456 1.00 89.69 87 GLU A CA 1
ATOM 657 C C . GLU A 1 87 ? 16.257 4.992 -12.086 1.00 89.69 87 GLU A C 1
ATOM 659 O O . GLU A 1 87 ? 16.249 4.026 -12.843 1.00 89.69 87 GLU A O 1
ATOM 664 N N . GLN A 1 88 ? 16.888 4.963 -10.909 1.00 90.38 88 GLN A N 1
ATOM 665 C CA . GLN A 1 88 ? 17.615 3.782 -10.445 1.00 90.38 88 GLN A CA 1
ATOM 666 C C . GLN A 1 88 ? 16.697 2.557 -10.336 1.00 90.38 88 GLN A C 1
ATOM 668 O O . GLN A 1 88 ? 17.061 1.478 -10.795 1.00 90.38 88 GLN A O 1
ATOM 673 N N . THR A 1 89 ? 15.502 2.732 -9.768 1.00 87.00 89 THR A N 1
ATOM 674 C CA . THR A 1 89 ? 14.519 1.646 -9.616 1.00 87.00 89 THR A CA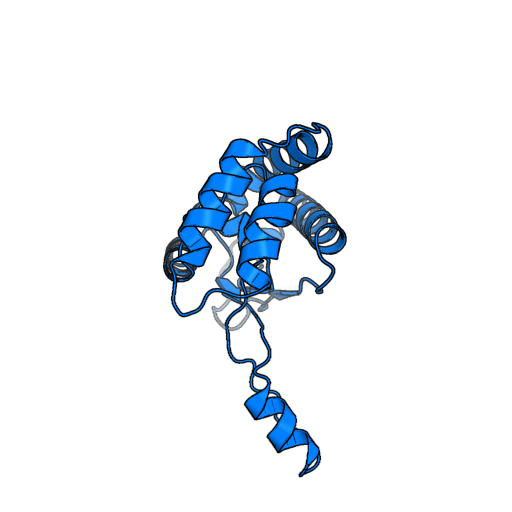 1
ATOM 675 C C . THR A 1 89 ? 14.007 1.170 -10.971 1.00 87.00 89 THR A C 1
ATOM 677 O O . THR A 1 89 ? 13.861 -0.030 -11.198 1.00 87.00 89 THR A O 1
ATOM 68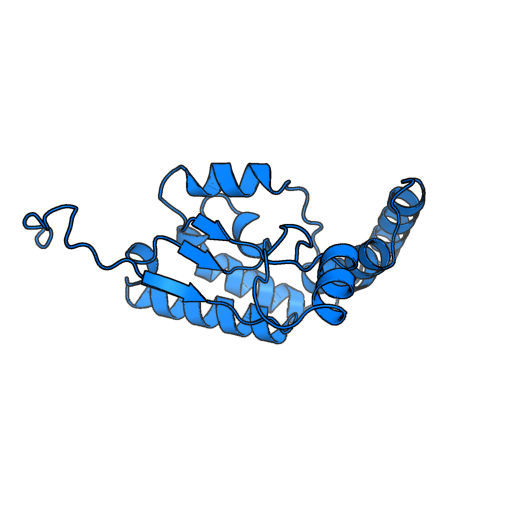0 N N . LEU A 1 90 ? 13.805 2.100 -11.906 1.00 90.56 90 LEU A N 1
ATOM 681 C CA . LEU A 1 90 ? 13.391 1.783 -13.265 1.00 90.56 90 LEU A CA 1
ATOM 682 C C . LEU A 1 90 ? 14.463 0.988 -14.018 1.00 90.56 90 LEU A C 1
ATOM 684 O O . LEU A 1 90 ? 14.150 0.005 -14.685 1.00 90.56 90 LEU A O 1
ATOM 688 N N . VAL A 1 91 ? 15.730 1.391 -13.890 1.00 92.38 91 VAL A N 1
ATOM 689 C CA . VAL A 1 91 ? 16.866 0.671 -14.478 1.00 92.38 91 VAL A CA 1
ATOM 690 C C . VAL A 1 91 ? 16.981 -0.726 -13.880 1.00 92.38 91 VAL A C 1
ATOM 692 O O . VAL A 1 91 ? 17.212 -1.673 -14.628 1.00 92.38 91 VAL A O 1
ATOM 695 N N . GLU A 1 92 ? 16.796 -0.881 -12.569 1.00 90.44 92 GLU A N 1
ATOM 696 C CA . GLU A 1 92 ? 16.827 -2.201 -11.936 1.00 90.44 92 GLU A CA 1
ATOM 697 C C . GLU A 1 92 ? 15.684 -3.089 -12.435 1.00 90.44 92 GLU A C 1
ATOM 699 O O . GLU A 1 92 ? 15.936 -4.193 -12.910 1.00 90.44 92 GLU A O 1
ATOM 704 N N . SER A 1 93 ? 14.457 -2.563 -12.449 1.00 87.50 93 SER A N 1
ATOM 705 C CA . SER A 1 93 ? 13.270 -3.287 -12.923 1.00 87.50 93 SER A CA 1
ATOM 706 C C . SER A 1 93 ? 13.389 -3.681 -14.398 1.00 87.50 93 SER A C 1
ATOM 708 O O . SER A 1 93 ? 12.920 -4.740 -14.794 1.00 87.50 93 SER A O 1
ATOM 710 N N . SER A 1 94 ? 14.062 -2.872 -15.226 1.00 90.31 94 SER A N 1
ATOM 711 C CA . SER A 1 94 ? 14.259 -3.164 -16.656 1.00 90.31 94 SER A CA 1
ATOM 712 C C . SER A 1 94 ? 15.145 -4.379 -16.947 1.00 90.31 94 SER A C 1
ATOM 714 O O . SER A 1 94 ? 15.196 -4.836 -18.089 1.00 90.31 94 SER A O 1
ATOM 716 N N . LYS A 1 95 ? 15.867 -4.890 -15.941 1.00 92.62 95 LYS A N 1
ATOM 717 C CA . LYS A 1 95 ? 16.666 -6.116 -16.063 1.00 92.62 95 LYS A CA 1
ATOM 718 C C . LYS A 1 95 ? 15.823 -7.381 -15.899 1.00 92.62 95 LYS A C 1
ATOM 720 O O . LYS A 1 95 ? 16.309 -8.454 -16.250 1.00 92.62 95 LYS A O 1
ATOM 725 N N . ASP A 1 96 ? 14.615 -7.261 -15.353 1.00 90.12 96 ASP A N 1
ATOM 726 C CA . ASP A 1 96 ? 13.682 -8.373 -15.201 1.00 90.12 96 ASP A CA 1
ATOM 727 C C . ASP A 1 96 ? 13.087 -8.762 -16.566 1.00 90.12 96 ASP A C 1
ATOM 729 O O . ASP A 1 96 ? 12.732 -7.907 -17.381 1.00 90.12 96 ASP A O 1
ATOM 733 N N . GLU A 1 97 ? 12.963 -10.065 -16.823 1.00 88.88 97 GLU A N 1
ATOM 734 C CA . GLU A 1 97 ? 12.350 -10.602 -18.044 1.00 88.88 97 GLU A CA 1
ATOM 735 C C . GLU A 1 97 ? 10.852 -10.255 -18.143 1.00 88.88 97 GLU A C 1
ATOM 737 O O . GLU A 1 97 ? 10.292 -10.180 -19.239 1.00 88.88 97 GLU A O 1
ATOM 742 N N . HIS A 1 98 ? 10.204 -10.000 -17.006 1.00 86.88 98 HIS A N 1
ATOM 743 C CA . HIS A 1 98 ? 8.790 -9.652 -16.888 1.00 86.88 98 HIS A CA 1
ATOM 744 C C . HIS A 1 98 ? 8.527 -8.148 -16.782 1.00 86.88 98 HIS A C 1
ATOM 746 O O . HIS A 1 98 ? 7.392 -7.751 -16.511 1.00 86.88 98 HIS A O 1
ATOM 752 N N . TYR A 1 99 ? 9.534 -7.311 -17.050 1.00 87.75 99 TYR A N 1
ATOM 753 C CA . TYR A 1 99 ? 9.368 -5.863 -17.056 1.00 87.75 99 TYR A CA 1
ATOM 754 C C . TYR A 1 99 ? 8.203 -5.417 -17.950 1.00 87.75 99 TYR A C 1
ATOM 756 O O . TYR A 1 99 ? 8.066 -5.802 -19.117 1.00 87.75 99 TYR A O 1
ATOM 764 N N . SER A 1 100 ? 7.370 -4.538 -17.407 1.00 89.62 100 SER A N 1
ATOM 765 C CA . SER A 1 100 ? 6.132 -4.089 -18.019 1.00 89.62 100 SER A CA 1
ATOM 766 C C . SER A 1 100 ? 5.891 -2.592 -17.805 1.00 89.62 100 SER A C 1
ATOM 768 O O . SER A 1 100 ? 6.593 -1.892 -17.074 1.00 89.62 100 SER A O 1
ATOM 770 N N . LEU A 1 101 ? 4.836 -2.069 -18.437 1.00 89.56 101 LEU A N 1
ATOM 771 C CA . LEU A 1 101 ? 4.394 -0.693 -18.191 1.00 89.56 101 LEU A CA 1
ATOM 772 C C . LEU A 1 101 ? 3.956 -0.476 -16.730 1.00 89.56 101 LEU A C 1
ATOM 774 O O . LEU A 1 101 ? 3.985 0.659 -16.252 1.00 89.56 101 LEU A O 1
ATOM 778 N N . THR A 1 102 ? 3.572 -1.540 -16.021 1.00 86.44 102 THR A N 1
ATOM 779 C CA . THR A 1 102 ? 3.218 -1.485 -14.599 1.00 86.44 102 THR A CA 1
ATOM 780 C C . THR A 1 102 ? 4.432 -1.120 -13.747 1.00 86.44 102 THR A C 1
ATOM 782 O O . THR A 1 102 ? 4.306 -0.280 -12.860 1.00 86.44 102 THR A O 1
ATOM 785 N N . ASP A 1 103 ? 5.619 -1.636 -14.073 1.00 87.69 103 ASP A N 1
ATOM 786 C CA . ASP A 1 103 ? 6.875 -1.329 -13.372 1.00 87.69 103 ASP A CA 1
ATOM 787 C C . ASP A 1 103 ? 7.298 0.130 -13.580 1.00 87.69 103 ASP A C 1
ATOM 789 O O . ASP A 1 103 ? 7.679 0.836 -12.638 1.00 87.69 103 ASP A O 1
ATOM 793 N N . PHE A 1 104 ? 7.141 0.631 -14.811 1.00 89.69 104 PHE A N 1
ATOM 794 C CA . PHE A 1 104 ? 7.312 2.053 -15.114 1.00 89.69 104 PHE A CA 1
ATOM 795 C C . PHE A 1 104 ? 6.322 2.919 -14.326 1.00 89.69 104 PHE A C 1
ATOM 797 O O . PHE A 1 104 ? 6.703 3.922 -13.715 1.00 89.69 104 PHE A O 1
ATOM 804 N N . TRP A 1 105 ? 5.043 2.533 -14.312 1.00 88.88 105 TRP A N 1
ATOM 805 C CA . TRP A 1 105 ? 4.002 3.253 -13.583 1.00 88.88 105 TRP A CA 1
ATOM 806 C C . TRP A 1 105 ? 4.282 3.294 -12.075 1.00 88.88 105 TRP A C 1
ATOM 808 O O . TRP A 1 105 ? 4.185 4.363 -11.463 1.00 88.88 105 TRP A O 1
ATOM 818 N N . ALA A 1 106 ? 4.682 2.165 -11.488 1.00 86.06 106 ALA A N 1
ATOM 819 C CA . ALA A 1 106 ? 5.058 2.065 -10.084 1.00 86.06 106 ALA A CA 1
ATOM 820 C C . ALA A 1 106 ? 6.243 2.991 -9.756 1.00 86.06 106 ALA A C 1
ATOM 822 O O . ALA A 1 106 ? 6.164 3.818 -8.843 1.00 86.06 106 ALA A O 1
ATOM 823 N N . SER A 1 107 ? 7.296 2.945 -10.575 1.00 86.44 107 SER A N 1
ATOM 824 C CA . SER A 1 107 ? 8.512 3.749 -10.393 1.00 86.44 107 SER A CA 1
ATOM 825 C C . SER A 1 107 ? 8.283 5.256 -10.537 1.00 86.44 107 SER A C 1
ATOM 827 O O . SER A 1 107 ? 8.894 6.052 -9.822 1.00 86.44 107 SER A O 1
ATOM 829 N N . CYS A 1 108 ? 7.402 5.685 -11.445 1.00 85.62 108 CYS A N 1
ATOM 830 C CA . CYS A 1 108 ? 7.181 7.107 -11.717 1.00 85.62 108 CYS A CA 1
ATOM 831 C C . CYS A 1 108 ? 6.042 7.731 -10.902 1.00 85.62 108 CYS A C 1
ATOM 833 O O . CYS A 1 108 ? 6.167 8.874 -10.458 1.00 85.62 108 CYS A O 1
ATOM 835 N N . PHE A 1 109 ? 4.924 7.023 -10.729 1.00 85.50 109 PHE A N 1
ATOM 836 C CA . PHE A 1 109 ? 3.702 7.586 -10.150 1.00 85.50 109 PHE A CA 1
ATOM 837 C C . PHE A 1 109 ? 3.451 7.093 -8.733 1.00 85.50 109 PHE A C 1
ATOM 839 O O . PHE A 1 109 ? 3.232 7.925 -7.852 1.00 85.50 109 PHE A O 1
ATOM 846 N N . VAL A 1 110 ? 3.520 5.782 -8.490 1.00 84.00 110 VAL A N 1
ATOM 847 C CA . VAL A 1 110 ? 3.292 5.223 -7.145 1.00 84.00 110 VAL A CA 1
ATOM 848 C C . VAL A 1 110 ? 4.366 5.733 -6.187 1.00 84.00 110 VAL A C 1
ATOM 850 O O . VAL A 1 110 ? 4.028 6.338 -5.171 1.00 84.00 110 VAL A O 1
ATOM 853 N N . TYR A 1 111 ? 5.642 5.649 -6.575 1.00 84.31 111 TYR A N 1
ATOM 854 C CA . TYR A 1 111 ? 6.745 6.203 -5.787 1.00 84.31 111 TYR A CA 1
ATOM 855 C C . TYR A 1 111 ? 6.604 7.707 -5.538 1.00 84.31 111 TYR A C 1
ATOM 857 O O . TYR A 1 111 ? 6.869 8.185 -4.442 1.00 84.31 111 TYR A O 1
ATOM 865 N N . LYS A 1 112 ? 6.155 8.482 -6.529 1.00 83.94 112 LYS A N 1
ATOM 866 C CA . LYS A 1 112 ? 5.956 9.926 -6.350 1.00 83.94 112 LYS A CA 1
ATOM 867 C C . LYS A 1 112 ? 4.864 10.238 -5.323 1.00 83.94 112 LYS A C 1
ATOM 869 O O . LYS A 1 112 ? 4.984 11.214 -4.590 1.00 83.94 112 LYS A O 1
ATOM 874 N N . ILE A 1 113 ? 3.796 9.444 -5.301 1.00 80.56 113 ILE A N 1
ATOM 875 C CA . ILE A 1 113 ? 2.641 9.639 -4.417 1.00 80.56 113 ILE A CA 1
ATOM 876 C C . ILE A 1 113 ? 2.961 9.172 -2.995 1.00 80.56 113 ILE A C 1
ATOM 878 O O . ILE A 1 113 ? 2.688 9.892 -2.036 1.00 80.56 113 ILE A O 1
ATOM 882 N N . LEU A 1 114 ? 3.535 7.978 -2.861 1.00 78.94 114 LEU A N 1
ATOM 883 C CA . LEU A 1 114 ? 3.800 7.350 -1.567 1.00 78.94 114 LEU A CA 1
ATOM 884 C C . LEU A 1 114 ? 5.139 7.781 -0.966 1.00 78.94 114 LEU A C 1
ATOM 886 O O . LEU A 1 114 ? 5.329 7.663 0.238 1.00 78.94 114 LEU A O 1
ATOM 890 N N . GLN A 1 115 ? 6.060 8.289 -1.790 1.00 77.50 115 GLN A N 1
ATOM 891 C CA . GLN A 1 115 ? 7.461 8.592 -1.457 1.00 77.50 115 GLN A CA 1
ATOM 892 C C . GLN A 1 115 ? 8.264 7.396 -0.923 1.00 77.50 115 GLN A C 1
ATOM 894 O O . GLN A 1 115 ? 9.429 7.537 -0.541 1.00 77.50 115 GLN A O 1
ATOM 899 N N . GLN A 1 116 ? 7.663 6.212 -0.963 1.00 74.06 116 GLN A N 1
ATOM 900 C CA . GLN A 1 116 ? 8.209 4.939 -0.539 1.00 74.06 116 GLN A CA 1
ATOM 901 C C . GLN A 1 116 ? 7.894 3.900 -1.618 1.00 74.06 116 GLN A C 1
ATOM 903 O O . GLN A 1 116 ? 6.914 4.041 -2.354 1.00 74.06 116 GLN A O 1
ATOM 908 N N . PHE A 1 117 ? 8.770 2.908 -1.746 1.00 70.00 117 PHE A N 1
ATOM 909 C CA . PHE A 1 117 ? 8.466 1.705 -2.507 1.00 70.00 117 PHE A CA 1
ATOM 910 C C . PHE A 1 117 ? 7.851 0.700 -1.544 1.00 70.00 117 PHE A C 1
ATOM 912 O O . PHE A 1 117 ? 8.259 0.655 -0.385 1.00 70.00 117 PHE A O 1
ATOM 919 N N . ASP A 1 118 ? 6.860 -0.046 -2.018 1.00 67.06 118 ASP A N 1
ATOM 920 C CA . ASP A 1 118 ? 6.354 -1.191 -1.275 1.00 67.06 118 ASP A CA 1
ATOM 921 C C . ASP A 1 118 ? 7.432 -2.277 -1.352 1.00 67.06 118 ASP A C 1
ATOM 923 O O . ASP A 1 118 ? 7.703 -2.808 -2.429 1.00 67.06 118 ASP A O 1
ATOM 927 N N . GLU A 1 119 ? 8.145 -2.488 -0.248 1.00 66.00 119 GLU A N 1
ATOM 928 C CA . GLU A 1 119 ? 9.170 -3.534 -0.137 1.00 66.00 119 GLU A CA 1
ATOM 929 C C . GLU A 1 119 ? 8.566 -4.859 0.351 1.00 66.00 119 GLU A C 1
ATOM 931 O O . GLU A 1 119 ? 9.276 -5.860 0.413 1.00 66.00 119 GLU A O 1
ATOM 936 N N . ASN A 1 120 ? 7.268 -4.866 0.674 1.00 70.81 120 ASN A N 1
ATOM 937 C CA . ASN A 1 120 ? 6.572 -6.027 1.200 1.00 70.81 120 ASN A CA 1
ATOM 938 C C . ASN A 1 120 ? 5.982 -6.876 0.073 1.00 70.81 120 ASN A C 1
ATOM 940 O O . ASN A 1 120 ? 5.464 -6.380 -0.933 1.00 70.81 120 ASN A O 1
ATOM 944 N N . GLU A 1 121 ? 6.011 -8.187 0.270 1.00 77.81 121 GLU A N 1
ATOM 945 C CA . GLU A 1 121 ? 5.308 -9.133 -0.577 1.00 77.81 121 GLU A CA 1
ATOM 946 C C . GLU A 1 121 ? 3.854 -9.303 -0.113 1.00 77.81 121 GLU A C 1
ATOM 948 O O . GLU A 1 121 ? 3.489 -9.088 1.042 1.00 77.81 121 GLU A O 1
ATOM 953 N N . LEU A 1 122 ? 2.992 -9.793 -1.009 1.00 79.19 122 LEU A N 1
ATOM 954 C CA . LEU A 1 122 ? 1.607 -10.143 -0.660 1.00 79.19 122 LEU A CA 1
ATOM 955 C C . LEU A 1 122 ? 1.513 -11.184 0.471 1.00 79.19 122 LEU A C 1
ATOM 957 O O . LEU A 1 122 ? 0.490 -11.257 1.158 1.00 79.19 122 LEU A O 1
ATOM 961 N N . ALA A 1 123 ? 2.562 -11.989 0.654 1.00 79.00 123 ALA A N 1
ATOM 962 C CA . ALA A 1 123 ? 2.676 -12.914 1.772 1.00 79.00 123 ALA A CA 1
ATOM 963 C C . ALA A 1 123 ? 2.717 -12.164 3.115 1.00 79.00 123 ALA A C 1
ATOM 965 O O . ALA A 1 123 ? 1.955 -12.506 4.018 1.00 79.00 123 ALA A O 1
ATOM 966 N N . ASP A 1 124 ? 3.478 -11.071 3.202 1.00 81.12 124 ASP A N 1
ATOM 967 C CA . ASP A 1 124 ? 3.631 -10.276 4.427 1.00 81.12 124 ASP A CA 1
ATOM 968 C C . ASP A 1 124 ? 2.302 -9.645 4.875 1.00 81.12 124 ASP A C 1
ATOM 970 O O . ASP A 1 124 ? 2.029 -9.480 6.067 1.00 81.12 124 ASP A O 1
ATOM 974 N N . HIS A 1 125 ? 1.413 -9.334 3.926 1.00 83.12 125 HIS A N 1
ATOM 975 C CA . HIS A 1 125 ? 0.078 -8.813 4.239 1.00 83.12 125 HIS A CA 1
ATOM 976 C C . HIS A 1 125 ? -0.815 -9.862 4.902 1.00 83.12 125 HIS A C 1
ATOM 978 O O . HIS A 1 125 ? -1.676 -9.519 5.719 1.00 83.12 125 HIS A O 1
ATOM 984 N N . THR A 1 126 ? -0.619 -11.135 4.547 1.00 77.94 126 THR A N 1
ATOM 985 C CA . THR A 1 126 ? -1.333 -12.246 5.178 1.00 77.94 126 THR A CA 1
ATOM 986 C C . THR A 1 126 ? -0.900 -12.342 6.634 1.00 77.94 126 THR A C 1
ATOM 988 O O . THR A 1 126 ? -1.759 -12.256 7.513 1.00 77.94 126 THR A O 1
ATOM 991 N N . ASP A 1 127 ? 0.406 -12.351 6.896 1.00 80.81 127 ASP A N 1
ATOM 992 C CA . ASP A 1 127 ? 0.985 -12.411 8.244 1.00 80.81 127 ASP A CA 1
ATOM 993 C C . ASP A 1 127 ? 0.505 -11.252 9.136 1.00 80.81 127 ASP A C 1
ATOM 995 O O . ASP A 1 127 ? 0.113 -11.447 10.292 1.00 80.81 127 ASP A O 1
ATOM 999 N N . ALA A 1 128 ? 0.434 -10.035 8.585 1.00 80.38 128 ALA A N 1
ATOM 1000 C CA . ALA A 1 128 ? -0.092 -8.859 9.282 1.00 80.38 128 ALA A CA 1
ATOM 1001 C C . ALA A 1 128 ? -1.579 -8.988 9.679 1.00 80.38 128 ALA A C 1
ATOM 1003 O O . ALA A 1 128 ? -2.038 -8.296 10.594 1.00 80.38 128 ALA A O 1
ATOM 1004 N N . SER A 1 129 ? -2.342 -9.862 9.019 1.00 81.00 129 SER A N 1
ATOM 1005 C CA . SER A 1 129 ? -3.757 -10.122 9.317 1.00 81.00 129 SER A CA 1
ATOM 1006 C C . SER A 1 129 ? -3.989 -11.328 10.238 1.00 81.00 129 SER A C 1
ATOM 1008 O O . SER A 1 129 ? -4.997 -11.366 10.944 1.00 81.00 129 SER A O 1
ATOM 1010 N N . GLU A 1 130 ? -3.047 -12.275 10.325 1.00 79.69 130 GLU A N 1
ATOM 1011 C CA . GLU A 1 130 ? -3.189 -13.490 11.151 1.00 79.69 130 GLU A CA 1
ATOM 1012 C C . GLU A 1 130 ? -3.291 -13.196 12.653 1.00 79.69 130 GLU A C 1
ATOM 1014 O O . GLU A 1 130 ? -3.911 -13.945 13.409 1.00 79.69 130 GLU A O 1
ATOM 1019 N N . THR A 1 131 ? -2.724 -12.072 13.093 1.00 77.56 131 THR A N 1
ATOM 1020 C CA . THR A 1 131 ? -2.798 -11.619 14.491 1.00 77.56 131 THR A CA 1
ATOM 1021 C C . THR A 1 131 ? -4.204 -11.178 14.916 1.00 77.56 131 THR A C 1
ATOM 1023 O O . THR A 1 131 ? -4.445 -10.985 16.109 1.00 77.56 131 THR A O 1
ATOM 1026 N N . GLY A 1 132 ? -5.130 -10.999 13.965 1.00 79.50 132 GLY A N 1
ATOM 1027 C CA . GLY A 1 132 ? -6.494 -10.519 14.203 1.00 79.50 132 GLY A CA 1
ATOM 1028 C C . GLY A 1 132 ? -6.595 -9.024 14.522 1.00 79.50 132 GLY A C 1
ATOM 1029 O O . GLY A 1 132 ? -7.689 -8.542 14.802 1.00 79.50 132 GLY A O 1
ATOM 1030 N N . ILE A 1 133 ? -5.476 -8.290 14.485 1.00 84.31 133 ILE A N 1
ATOM 1031 C CA . ILE A 1 133 ? -5.431 -6.833 14.693 1.00 84.31 133 ILE A CA 1
ATOM 1032 C C . ILE A 1 133 ? -5.944 -6.098 13.451 1.00 84.31 133 ILE A C 1
ATOM 1034 O O . ILE A 1 133 ? -6.640 -5.087 13.557 1.00 84.31 133 ILE A O 1
ATOM 1038 N N . ASN A 1 134 ? -5.602 -6.602 12.267 1.00 89.12 134 ASN A N 1
ATOM 1039 C CA . ASN A 1 134 ? -6.022 -6.031 10.997 1.00 89.12 134 ASN A CA 1
ATOM 1040 C C . ASN A 1 134 ? -7.069 -6.938 10.333 1.00 89.12 134 ASN A C 1
ATOM 1042 O O . ASN A 1 134 ? -6.931 -8.162 10.396 1.00 89.12 134 ASN A O 1
ATOM 1046 N N . PRO A 1 135 ? -8.071 -6.366 9.643 1.00 87.75 135 PRO A N 1
ATOM 1047 C CA . PRO A 1 135 ? -8.943 -7.121 8.747 1.00 87.75 135 PRO A CA 1
ATOM 1048 C C . PRO A 1 135 ? -8.135 -7.943 7.729 1.00 87.75 135 PRO A C 1
ATOM 1050 O O . PRO A 1 135 ? -7.009 -7.581 7.386 1.00 87.75 135 PRO A O 1
ATOM 1053 N N . TYR A 1 136 ? -8.704 -9.018 7.190 1.00 87.88 136 TYR A N 1
ATOM 1054 C CA . TYR A 1 136 ? -8.059 -9.800 6.133 1.00 87.88 136 TYR A CA 1
ATOM 1055 C C . TYR A 1 136 ? -8.133 -9.062 4.779 1.00 87.88 136 TYR A C 1
ATOM 1057 O O . TYR A 1 136 ? -9.241 -8.676 4.372 1.00 87.88 136 TYR A O 1
ATOM 1065 N N . PRO A 1 137 ? -7.005 -8.850 4.071 1.00 86.75 137 PRO A N 1
ATOM 1066 C CA . PRO A 1 137 ? -7.001 -8.158 2.788 1.00 86.75 137 PRO A CA 1
ATOM 1067 C C . PRO A 1 137 ? -7.447 -9.070 1.642 1.00 86.75 137 PRO A C 1
ATOM 1069 O O . PRO A 1 137 ? -6.993 -10.204 1.509 1.00 86.75 137 PRO A O 1
ATOM 1072 N N . ILE A 1 138 ? -8.294 -8.549 0.754 1.00 86.44 138 ILE A N 1
ATOM 1073 C CA . ILE A 1 138 ? -8.619 -9.188 -0.527 1.00 86.44 138 ILE A CA 1
ATOM 1074 C C . ILE A 1 138 ? -8.267 -8.237 -1.671 1.00 86.44 138 ILE A C 1
ATOM 1076 O O . ILE A 1 138 ? -8.750 -7.104 -1.723 1.00 86.44 138 ILE A O 1
ATOM 1080 N N . TYR A 1 139 ? -7.468 -8.737 -2.615 1.00 83.81 139 TYR A N 1
ATOM 1081 C CA . TYR A 1 139 ? -7.072 -8.036 -3.835 1.00 83.81 139 TYR A CA 1
ATOM 1082 C C . TYR A 1 139 ? -7.760 -8.651 -5.052 1.00 83.81 139 TYR A C 1
ATOM 1084 O O . TYR A 1 139 ? -7.939 -9.867 -5.131 1.00 83.81 139 TYR A O 1
ATOM 1092 N N . ALA A 1 140 ? -8.129 -7.809 -6.017 1.00 81.94 140 ALA A N 1
ATOM 1093 C CA . ALA A 1 140 ? -8.778 -8.242 -7.244 1.00 81.94 140 ALA A CA 1
ATOM 1094 C C . ALA A 1 140 ? -8.008 -7.763 -8.475 1.00 81.94 140 ALA A C 1
ATOM 1096 O O . ALA A 1 140 ? -7.727 -6.575 -8.610 1.00 81.94 140 ALA A O 1
ATOM 1097 N N . ALA A 1 141 ? -7.720 -8.682 -9.394 1.00 80.75 141 ALA A N 1
ATOM 1098 C CA . ALA A 1 141 ? -7.223 -8.368 -10.725 1.00 80.75 141 ALA A CA 1
ATOM 1099 C C . ALA A 1 141 ? -7.919 -9.246 -11.765 1.00 80.75 141 ALA A C 1
ATOM 1101 O O . ALA A 1 141 ? -8.684 -10.158 -11.436 1.00 80.75 141 ALA A O 1
ATOM 1102 N N . VAL A 1 142 ? -7.702 -8.912 -13.032 1.00 79.88 142 VAL A N 1
ATOM 1103 C CA . VAL A 1 142 ? -8.395 -9.553 -14.140 1.00 79.88 142 VAL A CA 1
ATOM 1104 C C . VAL A 1 142 ? -7.383 -10.076 -15.140 1.00 79.88 142 VAL A C 1
ATOM 1106 O O . VAL A 1 142 ? -6.608 -9.308 -15.707 1.00 79.88 142 VAL A O 1
ATOM 1109 N N . ASP A 1 143 ? -7.423 -11.383 -15.378 1.00 82.81 143 ASP A N 1
ATOM 1110 C CA . ASP A 1 143 ? -6.596 -12.024 -16.389 1.00 82.81 143 ASP A CA 1
ATOM 1111 C C . ASP A 1 143 ? -7.172 -11.827 -17.801 1.00 82.81 143 ASP A C 1
ATOM 1113 O O . ASP A 1 143 ? -8.334 -12.135 -18.093 1.00 82.81 143 ASP A O 1
ATOM 1117 N N . LYS A 1 144 ? -6.330 -11.328 -18.709 1.00 75.69 144 LYS A N 1
ATOM 1118 C CA . LYS A 1 144 ? -6.718 -10.985 -20.083 1.00 75.69 144 LYS A CA 1
ATOM 1119 C C . LYS A 1 144 ? -7.071 -12.218 -20.917 1.00 75.69 144 LYS A C 1
ATOM 1121 O O . LYS A 1 144 ? -7.979 -12.149 -21.748 1.00 75.69 144 LYS A O 1
ATOM 1126 N N . GLU A 1 145 ? -6.377 -13.336 -20.712 1.00 76.06 145 GLU A N 1
ATOM 1127 C CA . GLU A 1 145 ? -6.629 -14.574 -21.460 1.00 76.06 145 GLU A CA 1
ATOM 1128 C C . GLU A 1 145 ? -7.948 -15.231 -21.036 1.00 76.06 145 GLU A C 1
ATOM 1130 O O . GLU A 1 145 ? -8.663 -15.794 -21.869 1.00 76.06 145 GLU A O 1
ATOM 1135 N N . THR A 1 146 ? -8.313 -15.095 -19.764 1.00 70.06 146 THR A N 1
ATOM 1136 C CA . THR A 1 146 ? -9.602 -15.518 -19.211 1.00 70.06 146 THR A CA 1
ATOM 1137 C C . THR A 1 146 ? -10.740 -14.637 -19.726 1.00 70.06 146 THR A C 1
ATOM 1139 O O . THR A 1 146 ? -11.736 -15.167 -20.218 1.00 70.06 146 THR A O 1
ATOM 1142 N N . LEU A 1 147 ? -10.565 -13.310 -19.752 1.00 66.94 147 LEU A N 1
ATOM 1143 C CA . LEU A 1 147 ? -11.557 -12.390 -20.329 1.00 66.94 147 LEU A CA 1
ATOM 1144 C C . LEU A 1 147 ? -11.846 -12.662 -21.807 1.00 66.94 147 LEU A C 1
ATOM 1146 O O . LEU A 1 147 ? -12.997 -12.599 -22.239 1.00 66.94 147 LEU A O 1
ATOM 1150 N N . ARG A 1 148 ? -10.812 -12.957 -22.606 1.00 59.97 148 ARG A N 1
ATOM 1151 C CA . ARG A 1 148 ? -10.998 -13.216 -24.041 1.00 59.97 148 ARG A CA 1
ATOM 1152 C C . ARG A 1 148 ? -11.813 -14.489 -24.287 1.00 59.97 148 ARG A C 1
ATOM 1154 O O . ARG A 1 148 ? -12.616 -14.511 -25.211 1.00 59.97 148 ARG A O 1
ATOM 1161 N N . LYS A 1 149 ? -11.646 -15.514 -23.443 1.00 58.00 149 LYS A N 1
ATOM 1162 C CA . LYS A 1 149 ? -12.406 -16.777 -23.512 1.00 58.00 149 LYS A CA 1
ATOM 1163 C C . LYS A 1 149 ? -13.877 -16.611 -23.115 1.00 58.00 149 LYS A C 1
ATOM 1165 O O . LYS A 1 149 ? -14.727 -17.298 -23.673 1.00 58.00 149 LYS A O 1
ATOM 1170 N N . GLU A 1 150 ? -14.192 -15.695 -22.199 1.00 56.00 150 GLU A N 1
ATOM 1171 C CA . GLU A 1 150 ? -15.582 -15.373 -21.833 1.00 56.00 150 GLU A CA 1
ATOM 1172 C C . GLU A 1 150 ? -16.301 -14.517 -22.892 1.00 56.00 150 GLU A C 1
ATOM 1174 O O . GLU A 1 150 ? -17.521 -14.584 -23.018 1.00 56.00 150 GLU A O 1
ATOM 1179 N N . GLY A 1 151 ? -15.562 -13.754 -23.707 1.00 52.75 151 GLY A N 1
ATOM 1180 C CA . GLY A 1 151 ? -16.126 -12.989 -24.826 1.00 52.75 151 GLY A CA 1
ATOM 1181 C C . GLY A 1 151 ? -16.701 -13.849 -25.962 1.00 52.75 151 GLY A C 1
ATOM 1182 O O . GLY A 1 151 ? -17.544 -13.367 -26.716 1.00 52.75 151 GLY A O 1
ATOM 1183 N N . GLU A 1 152 ? -16.287 -15.117 -26.070 1.00 51.25 152 GLU A N 1
ATOM 1184 C CA . GLU A 1 152 ? -16.770 -16.069 -27.084 1.00 51.25 152 GLU A CA 1
ATOM 1185 C C . GLU A 1 152 ? -17.879 -17.009 -26.568 1.00 51.25 152 GLU A C 1
ATOM 1187 O O . GLU A 1 152 ? -18.498 -17.705 -27.367 1.00 51.25 152 GLU A O 1
ATOM 1192 N N . ASN A 1 153 ? -18.198 -16.997 -25.265 1.00 43.00 153 ASN A N 1
ATOM 1193 C CA . ASN A 1 153 ? -19.310 -17.753 -24.674 1.00 43.00 153 ASN A CA 1
ATOM 1194 C C . ASN A 1 153 ? -19.940 -16.979 -23.495 1.00 43.00 153 ASN A C 1
ATOM 1196 O O . ASN A 1 153 ? -19.375 -16.890 -22.410 1.00 43.00 153 ASN A O 1
ATOM 1200 N N . SER A 1 154 ? -21.147 -16.449 -23.701 1.00 39.19 154 SER A N 1
ATOM 1201 C CA . SER A 1 154 ? -21.981 -15.759 -22.697 1.00 39.19 154 SER A CA 1
ATOM 1202 C C . SER A 1 154 ? -22.322 -16.601 -21.447 1.00 39.19 154 SER A C 1
ATOM 1204 O O . SER A 1 154 ? -22.365 -17.825 -21.551 1.00 39.19 154 SER A O 1
ATOM 1206 N N . PRO A 1 155 ? -22.913 -15.989 -20.400 1.00 51.31 155 PRO A N 1
ATOM 1207 C CA . PRO A 1 155 ? -22.329 -15.080 -19.425 1.00 51.31 155 PRO A CA 1
ATOM 1208 C C . PRO A 1 155 ? -22.006 -15.808 -18.102 1.00 51.31 155 PRO A C 1
ATOM 1210 O O . PRO A 1 155 ? -22.768 -16.654 -17.634 1.00 51.31 155 PRO A O 1
ATOM 1213 N N . GLY A 1 156 ? -20.935 -15.382 -17.436 1.00 43.06 156 GLY A N 1
ATOM 1214 C CA . GLY A 1 156 ? -20.695 -15.661 -16.022 1.00 43.06 156 GLY A CA 1
ATOM 1215 C C . GLY A 1 156 ? -19.705 -16.790 -15.760 1.00 43.06 156 GLY A C 1
ATOM 1216 O O . GLY A 1 156 ? -20.078 -17.960 -15.723 1.00 43.06 156 GLY A O 1
ATOM 1217 N N . LYS A 1 157 ? -18.469 -16.423 -15.424 1.00 39.72 157 LYS A N 1
ATOM 1218 C CA . LYS A 1 157 ? -17.877 -16.538 -14.085 1.00 39.72 157 LYS A CA 1
ATOM 1219 C C . LYS A 1 157 ? -16.581 -15.728 -14.089 1.00 39.72 157 LYS A C 1
ATOM 1221 O O . LYS A 1 157 ? -15.520 -16.252 -14.408 1.00 39.72 157 LYS A O 1
ATOM 1226 N N . MET A 1 158 ? -16.675 -14.472 -13.651 1.00 33.72 158 MET A N 1
ATOM 1227 C CA . MET A 1 158 ? -15.500 -13.647 -13.382 1.00 33.72 158 MET A CA 1
ATOM 1228 C C . MET A 1 158 ? -14.745 -14.252 -12.192 1.00 33.72 158 MET A C 1
ATOM 1230 O O . MET A 1 158 ? -15.009 -13.933 -11.033 1.00 33.72 158 MET A O 1
ATOM 1234 N N . TRP A 1 159 ? -13.851 -15.197 -12.471 1.00 34.62 159 TRP A N 1
ATOM 1235 C CA . TRP A 1 159 ? -12.862 -15.653 -11.509 1.00 34.62 159 TRP A CA 1
ATOM 1236 C C . TRP A 1 159 ? -11.849 -14.528 -11.366 1.00 34.62 159 TRP A C 1
ATOM 1238 O O . TRP A 1 159 ? -11.118 -14.202 -12.298 1.00 34.62 159 TRP A O 1
ATOM 1248 N N . VAL A 1 160 ? -11.863 -13.896 -10.200 1.00 35.09 160 VAL A N 1
ATOM 1249 C CA . VAL A 1 160 ? -10.887 -12.882 -9.823 1.00 35.09 160 VAL A CA 1
ATOM 1250 C C . VAL A 1 160 ? -9.562 -13.603 -9.584 1.00 35.09 160 VAL A C 1
ATOM 1252 O O . VAL A 1 160 ? -9.339 -14.187 -8.526 1.00 35.09 160 VAL A O 1
ATOM 1255 N N . SER A 1 161 ? -8.704 -13.630 -10.599 1.00 28.83 161 SER A N 1
ATOM 1256 C CA . SER A 1 161 ? -7.318 -14.065 -10.464 1.00 28.83 161 SER A CA 1
ATOM 1257 C C . SER A 1 161 ? -6.520 -12.918 -9.854 1.00 28.83 161 SER A C 1
ATOM 1259 O O . SER A 1 161 ? -6.397 -11.848 -10.447 1.00 28.83 161 SER A O 1
ATOM 1261 N N . SER A 1 162 ? -6.022 -13.143 -8.643 1.00 36.50 162 SER A N 1
ATOM 1262 C CA . SER A 1 162 ? -5.204 -12.197 -7.893 1.00 36.50 162 SER A CA 1
ATOM 1263 C C . SER A 1 162 ? -3.889 -11.919 -8.627 1.00 36.50 162 SER A C 1
ATOM 1265 O O . SER A 1 162 ? -3.134 -12.851 -8.879 1.00 36.50 162 SER A O 1
ATOM 1267 N N . LEU A 1 163 ? -3.676 -10.660 -9.015 1.00 33.88 163 LEU A N 1
ATOM 1268 C CA . LEU A 1 163 ? -2.442 -9.868 -8.901 1.00 33.88 163 LEU A CA 1
ATOM 1269 C C . LEU A 1 163 ? -2.546 -8.634 -9.809 1.00 33.88 163 LEU A C 1
ATOM 1271 O O . LEU A 1 163 ? -2.525 -8.734 -11.032 1.00 33.88 163 LEU A O 1
ATOM 1275 N N . THR A 1 164 ? -2.634 -7.458 -9.201 1.00 28.95 164 THR A N 1
ATOM 1276 C CA . THR A 1 164 ? -1.833 -6.271 -9.539 1.00 28.95 164 THR A CA 1
ATOM 1277 C C . THR A 1 164 ? -2.002 -5.348 -8.345 1.00 28.95 164 THR A C 1
ATOM 1279 O O . THR A 1 164 ? -3.080 -4.809 -8.098 1.00 28.95 164 THR A O 1
ATOM 1282 N N . VAL A 1 165 ? -0.945 -5.289 -7.549 1.00 33.75 165 VAL A N 1
ATOM 1283 C CA . VAL A 1 165 ? -0.860 -4.541 -6.302 1.00 33.75 165 VAL A CA 1
ATOM 1284 C C . VAL A 1 165 ? -0.893 -3.043 -6.618 1.00 33.75 165 VAL A C 1
ATOM 1286 O O . VAL A 1 165 ? -0.167 -2.576 -7.495 1.00 33.75 165 VAL A O 1
ATOM 1289 N N . CYS A 1 166 ? -1.772 -2.309 -5.936 1.00 34.22 166 CYS A N 1
ATOM 1290 C CA . CYS A 1 166 ? -1.648 -0.869 -5.720 1.00 34.22 166 CYS A CA 1
ATOM 1291 C C . CYS A 1 166 ? -1.529 -0.606 -4.228 1.00 34.22 166 CYS A C 1
ATOM 1293 O O . CYS A 1 166 ? -2.317 -1.256 -3.497 1.00 34.22 166 CYS A O 1
#